Protein AF-A0A7W7VQK6-F1 (afdb_monomer)

Nearest PDB structures (foldseek):
  4n0b-assembly2_C  TM=8.281E-01  e=7.566E-05  Bacillus subtilis
  3neu-assembly1_A-2  TM=5.857E-01  e=9.005E-06  Listeria innocua
  3tqn-assembly2_B  TM=7.804E-01  e=3.908E-04  Coxiella burnetii
  4tv7-assembly2_C  TM=6.821E-01  e=1.570E-04  Bacillus subtilis subsp. subtilis str. 168
  4tv7-assembly2_D  TM=6.108E-01  e=2.261E-04  Bacillus subtilis subsp. subtilis str. 168

Secondary structure (DSSP, 8-state):
---------SSS-HHHHHHHHHHHHHHTTSS-TTPBPPPHHHHHHHHTS-HHHHHHHHHHHHHTTSEEEETTTEEEE--HHHHHHHHHHHHHHHHHHHHHTTSS-TTPBPPPHHHHHHHHT--HHHHHHHHHHHHHTTSEEEETTTEEEE-----

Solvent-accessible surface area (backbone atoms only — not comparable to full-atom values): 8759 Å² total; per-residue (Å²): 138,79,87,80,88,74,73,89,84,86,73,86,49,72,30,57,55,50,29,52,54,50,48,53,34,40,77,70,49,78,47,40,65,66,35,66,54,78,50,57,66,56,48,11,61,74,69,73,49,57,48,68,45,42,50,54,15,49,50,51,37,38,74,73,53,51,31,44,83,41,89,99,71,47,43,25,28,48,38,69,62,59,55,39,54,53,51,16,51,52,54,35,48,54,53,49,51,30,34,67,69,55,78,42,37,80,66,36,74,51,80,48,72,64,54,51,21,66,76,64,75,47,49,70,67,29,44,52,52,16,51,51,52,37,38,73,72,48,32,31,44,82,43,91,100,73,52,37,25,28,64,44,66,81,131

InterPro domains:
  IPR000524 Transcription regulator HTH, GntR [PF00392] (15-77)
  IPR000524 Transcription regulator HTH, GntR [PF00392] (88-150)
  IPR000524 Transcription regulator HTH, GntR [PR00035] (37-51)
  IPR000524 Transcription regulator HTH, GntR [PR00035] (51-67)
  IPR000524 Transcription regulator HTH, GntR [PS50949] (12-80)
  IPR000524 Transcription regulator HTH, GntR [PS50949] (85-153)
  IPR000524 Transcription regulator HTH, GntR [SM00345] (18-77)
  IPR000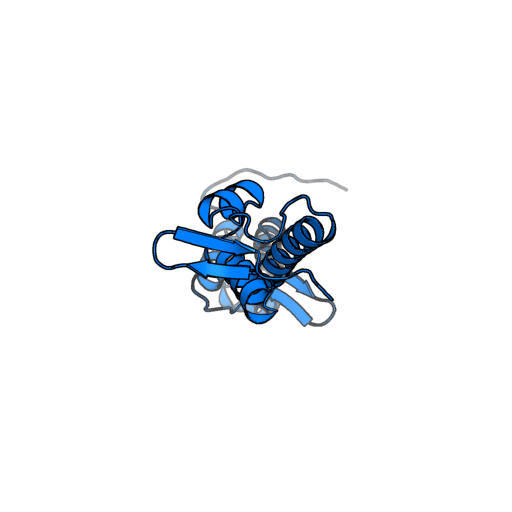524 Transcription regulator HTH, GntR [SM00345] (91-150)
  IPR000524 Transcription regulator HTH, GntR [cd07377] (14-78)
  IPR000524 Transcription regulator HTH, GntR [cd07377] (87-150)
  IPR036388 Winged helix-like DNA-binding domain superfamily [G3DSA:1.10.10.10] (13-87)
  IPR036388 Winged helix-like DNA-binding domain superfamily [G3DSA:1.10.10.10] (88-155)
  IPR036390 Winged helix DNA-binding domain superfamily [SSF46785] (10-79)
  IPR036390 Winged helix DNA-binding domain superfamily [SSF46785] (84-153)
  IPR050679 Bacterial HTH-type transcriptional regulator [PTHR44846] (83-153)

Structure (mmCIF, N/CA/C/O backbone):
data_AF-A0A7W7VQK6-F1
#
_entry.id   AF-A0A7W7VQK6-F1
#
loop_
_atom_site.group_PDB
_atom_site.id
_atom_site.type_symbol
_atom_site.label_atom_id
_atom_site.label_alt_id
_atom_site.label_comp_id
_atom_site.label_asym_id
_atom_site.label_entity_id
_atom_site.label_seq_id
_atom_site.pdbx_PDB_ins_code
_atom_site.Cartn_x
_atom_site.Cartn_y
_atom_site.Cartn_z
_atom_site.occupancy
_atom_site.B_iso_or_equiv
_atom_site.auth_seq_id
_atom_site.auth_comp_id
_atom_site.auth_asym_id
_atom_site.auth_atom_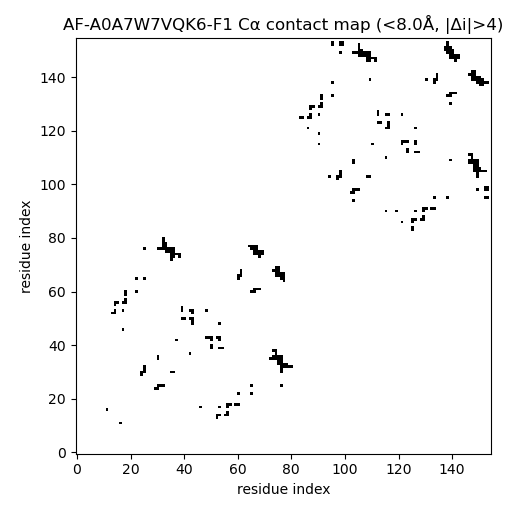id
_atom_site.pdbx_PDB_model_num
ATOM 1 N N . MET A 1 1 ? 14.926 21.166 -36.975 1.00 39.59 1 MET A N 1
ATOM 2 C CA . MET A 1 1 ? 15.234 20.326 -35.799 1.00 39.59 1 MET A CA 1
ATOM 3 C C . MET A 1 1 ? 13.928 19.640 -35.443 1.00 39.59 1 MET A C 1
ATOM 5 O O . MET A 1 1 ? 13.187 20.146 -34.615 1.00 39.59 1 MET A O 1
ATOM 9 N N . THR A 1 2 ? 13.547 18.662 -36.267 1.00 34.84 2 THR A N 1
ATOM 10 C CA . THR A 1 2 ? 12.165 18.192 -36.379 1.00 34.84 2 THR A CA 1
ATOM 11 C C . THR A 1 2 ? 11.854 17.157 -35.310 1.00 34.84 2 THR A C 1
ATOM 13 O O . THR A 1 2 ? 12.545 16.154 -35.145 1.00 34.84 2 THR A O 1
ATOM 16 N N . ASP A 1 3 ? 10.827 17.503 -34.543 1.00 42.97 3 ASP A N 1
ATOM 17 C CA . ASP A 1 3 ? 9.777 16.600 -34.104 1.00 42.97 3 ASP A CA 1
ATOM 18 C C . ASP A 1 3 ? 9.364 15.694 -35.275 1.00 42.97 3 ASP A C 1
ATOM 20 O O . ASP A 1 3 ? 8.954 16.206 -36.312 1.00 42.97 3 ASP A O 1
ATOM 24 N N . ASP A 1 4 ? 9.523 14.379 -35.133 1.00 40.88 4 ASP A N 1
ATOM 25 C CA . ASP A 1 4 ? 9.017 13.406 -36.104 1.00 40.88 4 ASP A CA 1
ATOM 26 C C . ASP A 1 4 ? 8.247 12.318 -35.351 1.00 40.88 4 ASP A C 1
ATOM 28 O O . ASP A 1 4 ? 8.744 11.295 -34.863 1.00 40.88 4 ASP A O 1
ATOM 32 N N . THR A 1 5 ? 6.980 12.671 -35.194 1.00 51.75 5 THR A N 1
ATOM 33 C CA . THR A 1 5 ? 5.866 11.898 -34.682 1.00 51.75 5 THR A CA 1
ATOM 34 C C . THR A 1 5 ? 5.483 10.815 -35.694 1.00 51.75 5 THR A C 1
ATOM 36 O O . THR A 1 5 ? 4.541 10.999 -36.452 1.00 51.75 5 THR A O 1
ATOM 39 N N . ASP A 1 6 ? 6.142 9.651 -35.664 1.00 46.66 6 ASP A N 1
ATOM 40 C CA . ASP A 1 6 ? 5.720 8.499 -36.479 1.00 46.66 6 ASP A CA 1
ATOM 41 C C . ASP A 1 6 ? 5.041 7.389 -35.639 1.00 46.66 6 ASP A C 1
ATOM 43 O O . ASP A 1 6 ? 5.600 6.399 -35.129 1.00 46.66 6 ASP A O 1
ATOM 47 N N . GLY A 1 7 ? 3.724 7.587 -35.499 1.00 49.25 7 GLY A N 1
ATOM 48 C CA . GLY A 1 7 ? 2.736 6.538 -35.780 1.00 49.25 7 GLY A CA 1
ATOM 49 C C . GLY A 1 7 ? 2.955 5.922 -37.161 1.00 49.25 7 GLY A C 1
ATOM 50 O O . GLY A 1 7 ? 3.751 6.441 -37.920 1.00 49.25 7 GLY A O 1
ATOM 51 N N . TRP A 1 8 ? 2.240 4.842 -37.492 1.00 43.16 8 TRP A N 1
ATOM 52 C CA . TRP A 1 8 ? 2.309 4.131 -38.786 1.00 43.16 8 TRP A CA 1
ATOM 53 C C . TRP A 1 8 ? 3.559 3.204 -38.877 1.00 43.16 8 TRP A C 1
ATOM 55 O O . TRP A 1 8 ? 4.676 3.676 -38.950 1.00 43.16 8 TRP A O 1
ATOM 65 N N . LEU A 1 9 ? 3.551 1.861 -38.825 1.00 40.31 9 LEU A N 1
ATOM 66 C CA . LEU A 1 9 ? 2.594 0.818 -39.213 1.00 40.31 9 LEU A CA 1
ATOM 67 C C . LEU A 1 9 ? 2.996 -0.556 -38.589 1.00 40.31 9 LEU A C 1
ATOM 69 O O . LEU A 1 9 ? 4.170 -0.918 -38.582 1.00 40.31 9 LEU A O 1
ATOM 73 N N . THR A 1 10 ? 1.986 -1.336 -38.171 1.00 42.53 10 THR A N 1
ATOM 74 C CA . THR A 1 10 ? 1.933 -2.824 -38.098 1.00 42.53 10 THR A CA 1
ATOM 75 C C . THR A 1 10 ? 2.485 -3.566 -36.860 1.00 42.53 10 THR A C 1
ATOM 77 O O . THR A 1 10 ? 3.687 -3.713 -36.658 1.00 42.53 10 THR A O 1
ATOM 80 N N . GLY A 1 11 ? 1.564 -4.177 -36.095 1.00 51.56 11 GLY A N 1
ATOM 81 C CA . GLY A 1 11 ? 1.844 -5.094 -34.978 1.00 51.56 11 GLY A CA 1
ATOM 82 C C . GLY A 1 11 ? 2.149 -4.376 -33.658 1.00 51.56 11 GLY A C 1
ATOM 83 O O . GLY A 1 11 ? 2.755 -3.310 -33.654 1.00 51.56 11 GLY A O 1
ATOM 84 N N . ARG A 1 12 ? 1.714 -4.938 -32.520 1.00 63.97 12 ARG A N 1
ATOM 85 C CA . ARG A 1 12 ? 1.979 -4.391 -31.171 1.00 63.97 12 ARG A CA 1
ATOM 86 C C . ARG A 1 12 ? 3.454 -3.967 -31.074 1.00 63.97 12 ARG A C 1
ATOM 88 O O . ARG A 1 12 ? 4.330 -4.806 -31.330 1.00 63.97 12 ARG A O 1
ATOM 95 N N . ARG A 1 13 ? 3.737 -2.683 -30.792 1.00 82.00 13 ARG A N 1
ATOM 96 C CA . ARG A 1 13 ? 5.091 -2.129 -30.968 1.00 82.00 13 ARG A CA 1
ATOM 97 C C . ARG A 1 13 ? 6.067 -2.920 -30.096 1.00 82.00 13 ARG A C 1
ATOM 99 O O . ARG A 1 13 ? 5.709 -3.433 -29.038 1.00 82.00 13 ARG A O 1
ATOM 106 N N . VAL A 1 14 ? 7.315 -3.075 -30.542 1.00 83.88 14 VAL A N 1
ATOM 107 C CA . VAL A 1 14 ? 8.297 -3.937 -29.849 1.00 83.88 14 VAL A CA 1
ATOM 108 C C . VAL A 1 14 ? 8.455 -3.542 -28.375 1.00 83.88 14 VAL A C 1
ATOM 110 O O . VAL A 1 14 ? 8.517 -4.417 -27.515 1.00 83.88 14 VAL A O 1
ATOM 113 N N . TYR A 1 15 ? 8.431 -2.242 -28.070 1.00 84.88 15 TYR A N 1
ATOM 114 C CA . TYR A 1 15 ? 8.492 -1.761 -26.691 1.00 84.88 15 TYR A CA 1
ATOM 115 C C . TYR A 1 15 ? 7.229 -2.088 -25.871 1.00 84.88 15 TYR A C 1
ATOM 117 O O . TYR A 1 15 ? 7.371 -2.391 -24.692 1.00 84.88 15 TYR A O 1
ATOM 125 N N . ASP A 1 16 ? 6.033 -2.140 -26.470 1.00 91.06 16 ASP A N 1
ATOM 126 C CA . ASP A 1 16 ? 4.796 -2.544 -25.776 1.00 91.06 16 ASP A CA 1
ATOM 127 C C . ASP A 1 16 ? 4.878 -4.007 -25.327 1.00 91.06 16 ASP A C 1
ATOM 129 O O . ASP A 1 16 ? 4.492 -4.355 -24.212 1.00 91.06 16 ASP A O 1
ATOM 133 N N . ARG A 1 17 ? 5.420 -4.881 -26.189 1.00 91.88 17 ARG A N 1
ATOM 134 C CA . ARG A 1 17 ? 5.625 -6.303 -25.866 1.00 91.88 17 ARG A CA 1
ATOM 135 C C . ARG A 1 17 ? 6.662 -6.489 -24.761 1.00 91.88 17 ARG A C 1
ATOM 137 O O . ARG A 1 17 ? 6.484 -7.342 -23.894 1.00 91.88 17 ARG A O 1
ATOM 144 N N . ILE A 1 18 ? 7.729 -5.687 -24.771 1.00 94.25 18 ILE A N 1
ATOM 145 C CA . ILE A 1 18 ? 8.735 -5.688 -23.700 1.00 94.25 18 ILE A CA 1
ATOM 146 C C . ILE A 1 18 ? 8.110 -5.207 -22.387 1.00 94.25 18 ILE A C 1
ATOM 148 O O . ILE A 1 18 ? 8.284 -5.871 -21.366 1.00 94.25 18 ILE A O 1
ATOM 152 N N . ALA A 1 19 ? 7.358 -4.102 -22.416 1.00 93.81 19 ALA A N 1
ATOM 153 C CA . ALA A 1 19 ? 6.670 -3.568 -21.245 1.00 93.81 19 ALA A CA 1
ATOM 154 C C . ALA A 1 19 ? 5.709 -4.609 -20.663 1.00 93.81 19 ALA A C 1
ATOM 156 O O . ALA A 1 19 ? 5.775 -4.909 -19.479 1.00 93.81 19 ALA A O 1
ATOM 157 N N . GLU A 1 20 ? 4.895 -5.260 -21.492 1.00 94.50 20 GLU A N 1
ATOM 158 C CA . GLU A 1 20 ? 3.978 -6.299 -21.027 1.00 94.50 20 GLU A CA 1
ATOM 159 C C . GLU A 1 20 ? 4.700 -7.518 -20.442 1.00 94.50 20 GLU A C 1
ATOM 161 O O . GLU A 1 20 ? 4.293 -8.042 -19.403 1.00 94.50 20 GLU A O 1
ATOM 166 N N . ARG A 1 21 ? 5.810 -7.948 -21.055 1.00 95.25 21 ARG A N 1
ATOM 167 C CA . ARG A 1 21 ? 6.609 -9.062 -20.532 1.00 95.25 21 ARG A CA 1
ATOM 168 C C . ARG A 1 21 ? 7.223 -8.732 -19.173 1.00 95.25 21 ARG A C 1
ATOM 170 O O . ARG A 1 21 ? 7.206 -9.584 -18.284 1.00 95.25 21 ARG A O 1
ATOM 177 N N . LEU A 1 22 ? 7.762 -7.526 -19.016 1.00 94.94 22 LEU A N 1
ATOM 178 C CA . LEU A 1 22 ? 8.333 -7.048 -17.758 1.00 94.94 22 LEU A CA 1
ATOM 179 C C . LEU A 1 22 ? 7.251 -6.827 -16.697 1.00 94.94 22 LEU A C 1
ATOM 181 O O . LEU A 1 22 ? 7.434 -7.266 -15.566 1.00 94.94 22 LEU A O 1
ATOM 185 N N . ARG A 1 23 ? 6.099 -6.255 -17.065 1.00 94.25 23 ARG A N 1
ATOM 186 C CA . ARG A 1 23 ? 4.919 -6.130 -16.198 1.00 94.25 23 ARG A CA 1
ATOM 187 C C . ARG A 1 23 ? 4.513 -7.488 -15.647 1.00 94.25 23 ARG A C 1
ATOM 189 O O . ARG A 1 23 ? 4.418 -7.645 -14.438 1.00 94.25 23 ARG A O 1
ATOM 196 N N . ALA A 1 24 ? 4.363 -8.488 -16.514 1.00 92.38 24 ALA A N 1
ATOM 197 C CA . ALA A 1 24 ? 4.025 -9.842 -16.092 1.00 92.38 24 ALA A CA 1
ATOM 198 C C . ALA A 1 24 ? 5.072 -10.433 -15.129 1.00 92.38 24 ALA A C 1
ATOM 200 O O . ALA A 1 24 ? 4.702 -11.103 -14.172 1.00 92.38 24 ALA A O 1
ATOM 201 N N . GLN A 1 25 ? 6.367 -10.167 -15.340 1.00 93.50 25 GLN A N 1
ATOM 202 C CA . GLN A 1 25 ? 7.434 -10.607 -14.428 1.00 93.50 25 GLN A CA 1
ATOM 203 C C . GLN A 1 25 ? 7.381 -9.900 -13.066 1.00 93.50 25 GLN A C 1
ATOM 205 O O . GLN A 1 25 ? 7.578 -10.555 -12.045 1.00 93.50 25 GLN A O 1
ATOM 210 N N . ILE A 1 26 ? 7.082 -8.600 -13.040 1.00 90.62 26 ILE A N 1
ATOM 211 C CA . ILE A 1 26 ? 6.890 -7.828 -11.804 1.00 90.62 26 ILE A CA 1
ATOM 212 C C . ILE A 1 26 ? 5.668 -8.351 -11.043 1.00 90.62 26 ILE A C 1
ATOM 214 O O . ILE A 1 26 ? 5.773 -8.703 -9.873 1.00 90.62 26 ILE A O 1
ATOM 218 N N . THR A 1 27 ? 4.518 -8.476 -11.711 1.00 86.69 27 THR A N 1
ATOM 219 C CA . THR A 1 27 ? 3.273 -8.952 -11.090 1.00 86.69 27 THR A CA 1
ATOM 220 C C . THR A 1 27 ? 3.379 -10.401 -10.611 1.00 86.69 27 THR A C 1
ATOM 222 O O . THR A 1 27 ? 2.808 -10.742 -9.581 1.00 86.69 27 THR A O 1
ATOM 225 N N . ALA A 1 28 ? 4.140 -11.246 -11.312 1.00 87.00 28 ALA A N 1
ATOM 226 C CA . ALA A 1 28 ? 4.424 -12.617 -10.887 1.00 87.00 28 ALA A CA 1
ATOM 227 C C . ALA A 1 28 ? 5.497 -12.715 -9.781 1.00 87.00 28 ALA A C 1
ATOM 229 O O . ALA A 1 28 ? 5.820 -13.821 -9.355 1.00 87.00 28 ALA A O 1
ATOM 230 N N . GLY A 1 29 ? 6.083 -11.596 -9.338 1.00 86.06 29 GLY A N 1
ATOM 231 C CA . GLY A 1 29 ? 7.089 -11.561 -8.273 1.00 86.06 29 GLY A CA 1
ATOM 232 C C . GLY A 1 29 ? 8.497 -12.001 -8.688 1.00 86.06 29 GLY A C 1
ATOM 233 O O . GLY A 1 29 ? 9.367 -12.126 -7.833 1.00 86.06 29 GLY A O 1
ATOM 234 N N . HIS A 1 30 ? 8.763 -12.202 -9.985 1.00 92.31 30 HIS A N 1
ATOM 235 C CA . HIS A 1 30 ? 10.117 -12.492 -10.481 1.00 92.31 30 HIS A CA 1
ATOM 236 C C . HIS A 1 30 ? 11.074 -11.316 -10.243 1.00 92.31 30 HIS A C 1
ATOM 238 O O . HIS A 1 30 ? 12.267 -11.517 -10.026 1.00 92.31 30 HIS A O 1
ATOM 244 N N . TYR A 1 31 ? 10.531 -10.097 -10.256 1.00 91.62 31 TYR A N 1
ATOM 245 C CA . TYR A 1 31 ? 11.182 -8.909 -9.721 1.00 91.62 31 TYR A CA 1
ATOM 246 C C . TYR A 1 31 ? 10.421 -8.474 -8.467 1.00 91.62 31 TYR A C 1
ATOM 248 O O . TYR A 1 31 ? 9.361 -7.854 -8.596 1.00 91.62 31 TYR A O 1
ATOM 256 N N . PRO A 1 32 ? 10.910 -8.831 -7.266 1.00 85.88 32 PRO A N 1
ATOM 257 C CA . PRO A 1 32 ? 10.234 -8.498 -6.023 1.00 85.88 32 PRO A CA 1
ATOM 258 C C . PRO A 1 32 ? 10.045 -6.985 -5.850 1.00 85.88 32 PRO A C 1
ATOM 260 O O . PRO A 1 32 ? 10.862 -6.200 -6.350 1.00 85.88 32 PRO A O 1
ATOM 263 N N . PRO A 1 33 ? 9.023 -6.557 -5.092 1.00 86.94 33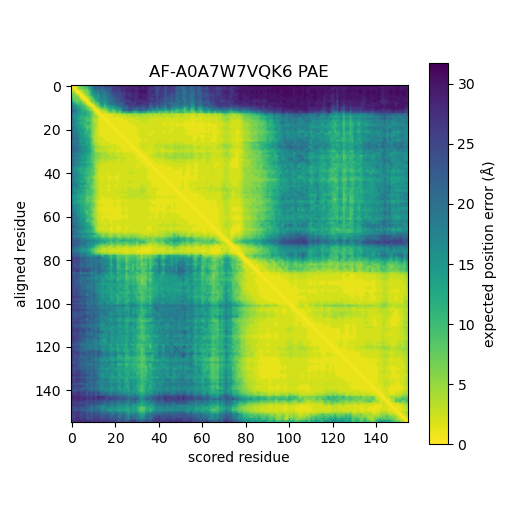 PRO A N 1
ATOM 264 C CA . PRO A 1 33 ? 8.932 -5.198 -4.570 1.00 86.94 33 PRO A CA 1
ATOM 265 C C . PRO A 1 33 ? 10.276 -4.684 -4.035 1.00 86.94 33 PRO A C 1
ATOM 267 O O . PRO A 1 33 ? 11.021 -5.419 -3.393 1.00 86.94 33 PRO A O 1
ATOM 270 N N . ALA A 1 34 ? 10.593 -3.419 -4.317 1.00 87.25 34 ALA A N 1
ATOM 271 C CA . ALA A 1 34 ? 11.841 -2.750 -3.943 1.00 87.25 34 ALA A CA 1
ATOM 272 C C . ALA A 1 34 ? 13.142 -3.329 -4.543 1.00 87.25 34 ALA A C 1
ATOM 274 O O . ALA A 1 34 ? 14.212 -2.765 -4.301 1.00 87.25 34 ALA A O 1
ATOM 275 N N . SER A 1 35 ? 13.078 -4.377 -5.372 1.00 90.31 35 SER A N 1
ATOM 276 C CA . SER A 1 35 ? 14.239 -4.872 -6.118 1.00 90.31 35 SER A CA 1
ATOM 277 C C . SER A 1 35 ? 14.561 -3.993 -7.329 1.00 90.31 35 SER A C 1
ATOM 279 O O . SER A 1 35 ? 13.691 -3.323 -7.891 1.00 90.31 35 SER A O 1
ATOM 281 N N . VAL A 1 36 ? 15.828 -3.996 -7.739 1.00 92.25 36 VAL A N 1
ATOM 282 C CA . VAL A 1 36 ? 16.301 -3.274 -8.924 1.00 92.25 36 VAL A CA 1
ATOM 283 C C . VAL A 1 36 ? 16.142 -4.164 -10.158 1.00 92.25 36 VAL A C 1
ATOM 285 O O . VAL A 1 36 ? 16.547 -5.326 -10.156 1.00 92.25 36 VAL A O 1
ATOM 288 N N . LEU A 1 37 ? 15.562 -3.618 -11.226 1.00 93.38 37 LEU A N 1
ATOM 289 C CA . LEU A 1 37 ? 15.499 -4.276 -12.526 1.00 93.38 37 LEU A CA 1
ATOM 290 C C . LEU A 1 37 ? 16.894 -4.383 -13.164 1.00 93.38 37 LEU A C 1
ATOM 292 O O . LEU A 1 37 ? 17.749 -3.523 -12.940 1.00 93.38 37 LEU A O 1
ATOM 296 N N . PRO A 1 38 ? 17.125 -5.371 -14.049 1.00 95.38 38 PRO A N 1
ATOM 297 C CA . PRO A 1 38 ? 18.334 -5.394 -14.862 1.00 95.38 38 PRO A CA 1
ATOM 298 C C . PRO A 1 38 ? 18.519 -4.080 -15.643 1.00 95.38 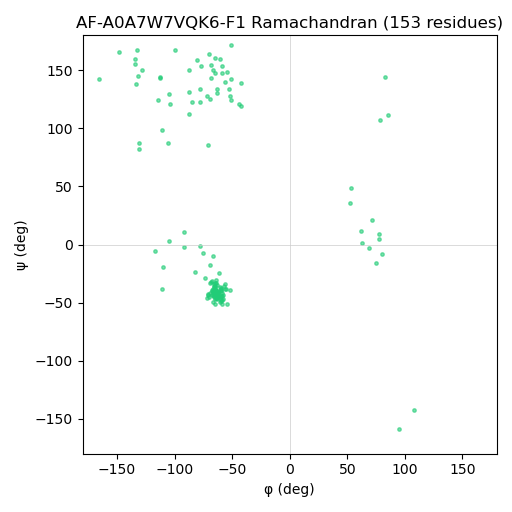38 PRO A C 1
ATOM 300 O O . PRO A 1 38 ? 17.548 -3.434 -16.043 1.00 95.38 38 PRO A O 1
ATOM 303 N N . SER A 1 39 ? 19.772 -3.685 -15.880 1.00 94.12 39 SER A N 1
ATOM 304 C CA . SER A 1 39 ? 20.096 -2.428 -16.569 1.00 94.12 39 SER A CA 1
ATOM 305 C C . SER A 1 39 ? 19.523 -2.363 -17.994 1.00 94.12 39 SER A C 1
ATOM 307 O O . SER A 1 39 ? 19.274 -3.394 -18.621 1.00 94.12 39 SER A O 1
ATOM 309 N N . GLU A 1 40 ? 19.383 -1.153 -18.565 1.00 93.25 40 GLU A N 1
ATOM 310 C CA . GLU A 1 40 ? 18.962 -0.984 -19.973 1.00 93.25 40 GLU A CA 1
ATOM 311 C C . GLU A 1 40 ? 19.814 -1.824 -20.929 1.00 93.25 40 GLU A C 1
ATOM 313 O O . GLU A 1 40 ? 19.290 -2.403 -21.876 1.00 93.25 40 GLU A O 1
ATOM 318 N N . ALA A 1 41 ? 21.125 -1.902 -20.678 1.00 93.06 41 ALA A N 1
ATOM 319 C CA . ALA A 1 41 ? 22.048 -2.680 -21.493 1.00 93.06 41 ALA A CA 1
ATOM 320 C C . ALA A 1 41 ? 21.788 -4.189 -21.374 1.00 93.06 41 ALA A C 1
ATOM 322 O O . ALA A 1 41 ? 21.746 -4.873 -22.395 1.00 93.06 41 ALA A O 1
ATOM 323 N N . ALA A 1 42 ? 21.563 -4.692 -20.157 1.00 95.06 42 ALA A N 1
ATOM 324 C CA . ALA A 1 42 ? 21.263 -6.102 -19.921 1.00 95.06 42 ALA A CA 1
ATOM 325 C C . ALA A 1 42 ? 19.912 -6.507 -20.531 1.00 95.06 42 ALA A C 1
ATOM 327 O O . ALA A 1 42 ? 19.803 -7.543 -21.182 1.00 95.06 42 ALA A O 1
ATOM 328 N N . LEU A 1 43 ? 18.884 -5.668 -20.379 1.00 94.12 43 LEU A N 1
ATOM 329 C CA . LEU A 1 43 ? 17.572 -5.896 -20.987 1.00 94.12 43 LEU A CA 1
ATOM 330 C C . LEU A 1 43 ? 17.635 -5.817 -22.518 1.00 94.12 43 LEU A C 1
ATOM 332 O O . LEU A 1 43 ? 17.021 -6.641 -23.188 1.00 94.12 43 LEU A O 1
ATOM 336 N N . ALA A 1 44 ? 18.401 -4.877 -23.078 1.00 92.25 44 ALA A N 1
ATOM 337 C CA . ALA A 1 44 ? 18.584 -4.749 -24.524 1.00 92.25 44 ALA A CA 1
ATOM 338 C C . ALA A 1 44 ? 19.255 -5.993 -25.116 1.00 92.25 44 ALA A C 1
ATOM 340 O O . ALA A 1 44 ? 18.798 -6.513 -26.131 1.00 92.25 44 ALA A O 1
ATOM 341 N N . GLN A 1 45 ? 20.283 -6.512 -24.437 1.00 93.88 45 GLN A N 1
ATOM 342 C CA . GLN A 1 45 ? 20.931 -7.766 -24.807 1.00 93.88 45 GLN A CA 1
ATOM 343 C C . GLN A 1 45 ? 19.961 -8.951 -24.703 1.00 93.88 45 GLN A C 1
ATOM 345 O O . GLN A 1 45 ? 19.847 -9.723 -25.647 1.00 93.88 45 GLN A O 1
ATOM 350 N N . ARG A 1 46 ? 19.213 -9.059 -23.596 1.00 92.75 46 ARG A N 1
ATOM 351 C CA . ARG A 1 46 ? 18.248 -10.146 -23.355 1.00 92.75 46 ARG A CA 1
ATOM 352 C C . ARG A 1 46 ? 17.115 -10.181 -24.381 1.00 92.75 46 ARG A C 1
ATOM 354 O O . ARG A 1 46 ? 16.682 -11.258 -24.772 1.00 92.75 46 ARG A O 1
ATOM 361 N N . PHE A 1 47 ? 16.595 -9.020 -24.766 1.00 89.94 47 PHE A N 1
ATOM 362 C CA . PHE A 1 47 ? 15.486 -8.915 -25.716 1.00 89.94 47 PHE A CA 1
ATOM 363 C C . PHE A 1 47 ? 15.948 -8.765 -27.170 1.00 89.94 47 PHE A C 1
ATOM 365 O O . PHE A 1 47 ? 15.098 -8.727 -28.052 1.00 89.94 47 PHE A O 1
ATOM 372 N N . HIS A 1 48 ? 17.261 -8.698 -27.423 1.00 90.50 48 HIS A N 1
ATOM 373 C CA . HIS A 1 48 ? 17.852 -8.472 -28.746 1.00 90.50 48 HIS A CA 1
ATOM 374 C C . HIS A 1 48 ? 17.297 -7.222 -29.451 1.00 90.50 48 HIS A C 1
ATOM 376 O O . HIS A 1 48 ? 16.903 -7.257 -30.615 1.00 90.50 48 HIS A O 1
ATOM 382 N N . VAL A 1 49 ? 17.262 -6.096 -28.733 1.00 90.25 49 VAL A N 1
ATOM 383 C CA . VAL A 1 49 ? 16.750 -4.809 -29.237 1.00 90.25 49 VAL A CA 1
ATOM 384 C C . VAL A 1 49 ? 17.705 -3.658 -28.933 1.00 90.25 49 VAL A C 1
ATOM 386 O O . VAL A 1 49 ? 18.609 -3.771 -28.107 1.00 90.25 49 VAL A O 1
ATOM 389 N N . ALA A 1 50 ? 17.471 -2.503 -29.557 1.00 89.31 50 ALA A N 1
ATOM 390 C CA . ALA A 1 50 ? 18.173 -1.276 -29.205 1.00 89.31 50 ALA A CA 1
ATOM 391 C C . ALA A 1 50 ? 17.834 -0.815 -27.771 1.00 89.31 50 ALA A C 1
ATOM 393 O O . ALA A 1 50 ? 16.702 -0.947 -27.298 1.00 89.31 50 ALA A O 1
ATOM 394 N N . ARG A 1 51 ? 18.802 -0.181 -27.090 1.00 90.25 51 ARG A N 1
ATOM 395 C CA . ARG A 1 51 ? 18.607 0.395 -25.742 1.00 90.25 51 ARG A CA 1
ATOM 396 C C . ARG A 1 51 ? 17.470 1.420 -25.699 1.00 90.25 51 ARG A C 1
ATOM 398 O O . ARG A 1 51 ? 16.736 1.472 -24.720 1.00 90.25 51 ARG A O 1
ATOM 405 N N . SER A 1 52 ? 17.286 2.198 -26.767 1.00 87.12 52 SER A N 1
ATOM 406 C CA . SER A 1 52 ? 16.184 3.162 -26.894 1.00 87.12 52 SER A CA 1
ATOM 407 C C . SER A 1 52 ? 14.808 2.488 -26.839 1.00 87.12 52 SER A C 1
ATOM 409 O O . SER A 1 52 ? 13.891 3.025 -26.223 1.00 87.12 52 SER A O 1
ATOM 411 N N . THR A 1 53 ? 14.661 1.286 -27.403 1.00 89.69 53 THR A N 1
ATOM 412 C CA . THR A 1 53 ? 13.423 0.495 -27.336 1.00 89.69 53 THR A CA 1
ATOM 413 C C . THR A 1 53 ? 13.133 0.028 -25.910 1.00 89.69 53 THR A C 1
ATOM 415 O O . THR A 1 53 ? 12.002 0.152 -25.446 1.00 89.69 53 THR A O 1
ATOM 418 N N . VAL A 1 54 ? 14.156 -0.442 -25.185 1.00 94.19 54 VAL A N 1
ATOM 419 C CA . VAL A 1 54 ? 14.032 -0.796 -23.759 1.00 94.19 54 VAL A CA 1
ATOM 420 C C . VAL A 1 54 ? 13.676 0.423 -22.923 1.00 94.19 54 VAL A C 1
ATOM 422 O O . VAL A 1 54 ? 12.789 0.344 -22.082 1.00 94.19 54 VAL A O 1
ATOM 425 N N . ARG A 1 55 ? 14.326 1.563 -23.169 1.00 93.06 55 ARG A N 1
ATOM 426 C CA . ARG A 1 55 ? 14.050 2.805 -22.445 1.00 93.06 55 ARG A CA 1
ATOM 427 C C . ARG A 1 55 ? 12.595 3.237 -22.593 1.00 93.06 55 ARG A C 1
ATOM 429 O O . ARG A 1 55 ? 11.985 3.599 -21.598 1.00 93.06 55 ARG A O 1
ATOM 436 N N . ARG A 1 56 ? 12.024 3.133 -23.799 1.00 93.31 56 ARG A N 1
ATOM 437 C CA . ARG A 1 56 ? 10.593 3.397 -24.035 1.00 93.31 56 ARG A CA 1
ATOM 438 C C . ARG A 1 56 ? 9.695 2.431 -23.260 1.00 93.31 56 ARG A C 1
ATOM 440 O O . ARG A 1 56 ? 8.731 2.873 -22.652 1.00 93.31 56 ARG A O 1
ATOM 447 N N . ALA A 1 57 ? 10.030 1.141 -23.233 1.00 94.12 57 ALA A N 1
ATOM 448 C CA . ALA A 1 57 ? 9.273 0.152 -22.464 1.00 94.12 57 ALA A CA 1
ATOM 449 C C . ALA A 1 57 ? 9.329 0.418 -20.948 1.00 94.12 57 ALA A C 1
ATOM 451 O O . ALA A 1 57 ? 8.311 0.341 -20.270 1.00 94.12 57 ALA A O 1
ATOM 452 N N . LEU A 1 58 ? 10.507 0.760 -20.416 1.00 94.44 58 LEU A N 1
ATOM 453 C CA . LEU A 1 58 ? 10.671 1.127 -19.007 1.00 94.44 58 LEU A CA 1
ATOM 454 C C . LEU A 1 58 ? 9.924 2.423 -18.671 1.00 94.44 58 LEU A C 1
ATOM 456 O O . LEU A 1 58 ? 9.299 2.482 -17.622 1.00 94.44 58 LEU A O 1
ATOM 460 N N . ALA A 1 59 ? 9.921 3.415 -19.566 1.00 92.06 59 ALA A N 1
ATOM 461 C CA . ALA A 1 59 ? 9.153 4.643 -19.374 1.00 92.06 59 ALA A CA 1
ATOM 462 C C . ALA A 1 59 ? 7.645 4.366 -19.236 1.00 92.06 59 ALA A C 1
ATOM 464 O O . ALA A 1 59 ? 7.002 4.969 -18.388 1.00 92.06 59 ALA A O 1
ATOM 465 N N . MET A 1 60 ? 7.092 3.404 -19.989 1.00 93.62 60 MET A N 1
ATOM 466 C CA . MET A 1 60 ? 5.695 2.979 -19.803 1.00 93.62 60 MET A CA 1
ATOM 467 C C . MET A 1 60 ? 5.457 2.351 -18.427 1.00 93.62 60 MET A C 1
ATOM 469 O O . MET A 1 60 ? 4.467 2.655 -17.778 1.00 93.62 60 MET A O 1
ATOM 473 N N . LEU A 1 61 ? 6.369 1.501 -17.946 1.00 92.69 61 LEU A N 1
ATOM 474 C CA . LEU A 1 61 ? 6.239 0.907 -16.609 1.00 92.69 61 LEU A CA 1
ATOM 475 C C . LEU A 1 61 ? 6.384 1.944 -15.486 1.00 92.69 61 LEU A C 1
ATOM 477 O O . LEU A 1 61 ? 5.806 1.771 -14.413 1.00 92.69 61 LEU A O 1
ATOM 481 N N . GLU A 1 62 ? 7.181 2.989 -15.707 1.00 91.94 62 GLU A N 1
ATOM 482 C CA . GLU A 1 62 ? 7.344 4.115 -14.783 1.00 91.94 62 GLU A CA 1
ATOM 483 C C . GLU A 1 62 ? 6.081 4.987 -14.746 1.00 91.94 62 GLU A C 1
ATOM 485 O O . GLU A 1 62 ? 5.601 5.300 -13.654 1.00 91.94 62 GLU A O 1
ATOM 490 N N . ASP A 1 63 ? 5.491 5.277 -15.910 1.00 88.69 63 ASP A N 1
ATOM 491 C CA . ASP A 1 63 ? 4.205 5.977 -16.056 1.00 88.69 63 ASP A CA 1
ATOM 492 C C . ASP A 1 63 ? 3.044 5.189 -15.419 1.00 88.69 63 ASP A C 1
ATOM 494 O O . ASP A 1 63 ? 2.257 5.726 -14.642 1.00 88.69 63 ASP A O 1
ATOM 498 N N . GLU A 1 64 ? 3.018 3.865 -15.610 1.00 87.69 64 GLU A N 1
ATOM 499 C CA . GLU A 1 64 ? 2.099 2.942 -14.923 1.00 87.69 64 GLU A CA 1
ATOM 500 C C . GLU A 1 64 ? 2.358 2.841 -13.408 1.00 87.69 64 GLU A C 1
ATOM 502 O O . GLU A 1 64 ? 1.585 2.228 -12.667 1.00 87.69 64 GLU A O 1
ATOM 507 N N . GLY A 1 65 ? 3.460 3.414 -12.921 1.00 88.69 65 GLY A N 1
ATOM 508 C CA . GLY A 1 65 ? 3.827 3.418 -11.514 1.00 88.69 65 GLY A CA 1
ATOM 509 C C . GLY A 1 65 ? 4.272 2.059 -10.977 1.00 88.69 65 GLY A C 1
ATOM 510 O O . GLY A 1 65 ? 4.243 1.855 -9.765 1.00 88.69 65 GLY A O 1
ATOM 511 N N . LEU A 1 66 ? 4.697 1.135 -11.835 1.00 91.06 66 LEU A N 1
ATOM 512 C CA . LEU A 1 66 ? 5.231 -0.169 -11.432 1.00 91.06 66 LEU A CA 1
ATOM 513 C C . LEU A 1 66 ? 6.705 -0.093 -11.037 1.00 91.06 66 LEU A C 1
ATOM 515 O O . LEU A 1 66 ? 7.180 -0.932 -10.272 1.00 91.06 66 LEU A O 1
ATOM 519 N N . ILE A 1 67 ? 7.422 0.912 -11.540 1.00 93.88 67 ILE A N 1
ATOM 520 C CA . ILE A 1 67 ? 8.829 1.163 -11.222 1.00 93.88 67 ILE A CA 1
ATOM 521 C C . ILE A 1 67 ? 9.091 2.644 -10.922 1.00 93.88 67 ILE A C 1
ATOM 523 O O . ILE A 1 67 ? 8.295 3.506 -11.291 1.00 93.88 67 ILE A O 1
ATOM 527 N N . ASP A 1 68 ? 10.190 2.937 -10.232 1.00 92.31 68 ASP A N 1
ATOM 528 C CA . ASP A 1 68 ? 10.754 4.274 -10.048 1.00 92.31 68 ASP A CA 1
ATOM 529 C C . ASP A 1 68 ? 12.244 4.318 -10.420 1.00 92.31 68 ASP A C 1
ATOM 531 O O . ASP A 1 68 ? 12.972 3.326 -10.317 1.00 92.31 68 ASP A O 1
ATOM 535 N N . THR A 1 69 ? 12.717 5.477 -10.876 1.00 89.75 69 THR A N 1
ATOM 536 C CA . THR A 1 69 ? 14.151 5.714 -11.067 1.00 89.75 69 THR A CA 1
ATOM 537 C C . THR A 1 69 ? 14.827 5.993 -9.721 1.00 89.75 69 THR A C 1
ATOM 539 O O . THR A 1 69 ? 14.475 6.938 -9.018 1.00 89.75 69 THR A O 1
ATOM 542 N N . MET A 1 70 ? 15.841 5.194 -9.376 1.00 84.75 70 MET A N 1
ATOM 543 C CA . MET A 1 70 ? 16.689 5.388 -8.201 1.00 84.75 70 MET A CA 1
ATOM 544 C C . MET A 1 70 ? 18.057 5.949 -8.627 1.00 84.75 70 MET A C 1
ATOM 546 O O . MET A 1 70 ? 18.772 5.285 -9.392 1.00 84.75 70 MET A O 1
ATOM 550 N N . PRO A 1 71 ? 18.463 7.135 -8.130 1.00 79.06 71 PRO A N 1
ATOM 551 C CA . PRO A 1 71 ? 19.766 7.719 -8.439 1.00 79.06 71 PRO A CA 1
ATOM 552 C C . PRO A 1 71 ? 20.913 6.734 -8.177 1.00 79.06 71 PRO A C 1
ATOM 554 O O . PRO A 1 71 ? 20.998 6.141 -7.106 1.00 79.06 71 PRO A O 1
ATOM 557 N N . GLY A 1 72 ? 21.776 6.525 -9.174 1.00 76.31 72 GLY A N 1
ATOM 558 C CA . GLY A 1 72 ? 22.957 5.655 -9.077 1.00 76.31 72 GLY A CA 1
ATOM 559 C C . GLY A 1 72 ? 22.698 4.140 -9.097 1.00 76.31 72 GLY A C 1
ATOM 560 O O . GLY A 1 72 ? 23.633 3.391 -9.361 1.00 76.31 72 GLY A O 1
ATOM 561 N N . ALA A 1 73 ? 21.460 3.678 -8.886 1.00 74.56 73 ALA A N 1
ATOM 562 C CA . ALA A 1 73 ? 21.137 2.249 -8.779 1.00 74.56 73 ALA A CA 1
ATOM 563 C C . ALA A 1 73 ? 20.330 1.689 -9.965 1.00 74.56 73 ALA A C 1
ATOM 565 O O . ALA A 1 73 ? 20.328 0.482 -10.182 1.00 74.56 73 ALA A O 1
ATOM 566 N N . GLY A 1 74 ? 19.667 2.535 -10.761 1.00 86.19 74 GLY A N 1
ATOM 567 C CA . GLY A 1 74 ? 18.871 2.102 -11.915 1.00 86.19 74 GLY A CA 1
ATOM 568 C C . GLY A 1 74 ? 17.368 2.228 -11.672 1.00 86.19 74 GLY A C 1
ATOM 569 O O . GLY A 1 74 ? 16.922 3.209 -11.089 1.00 86.19 74 GLY A O 1
ATOM 570 N N . ARG A 1 75 ? 16.568 1.280 -12.175 1.00 91.44 75 ARG A N 1
ATOM 571 C CA . ARG A 1 75 ? 15.101 1.298 -12.026 1.00 91.44 75 ARG A CA 1
ATOM 572 C C . ARG A 1 75 ? 14.696 0.276 -10.987 1.00 91.44 75 ARG A C 1
ATOM 574 O O . ARG A 1 75 ? 15.104 -0.876 -11.099 1.00 91.44 75 ARG A O 1
ATOM 581 N N . ARG A 1 76 ? 13.886 0.670 -10.016 1.00 92.50 76 ARG A N 1
ATOM 582 C CA . ARG A 1 76 ? 13.432 -0.192 -8.930 1.00 92.50 76 ARG A CA 1
ATOM 583 C C . ARG A 1 76 ? 11.937 -0.457 -9.047 1.00 92.50 76 ARG A C 1
ATOM 585 O O . ARG A 1 76 ? 11.181 0.417 -9.439 1.00 92.50 76 ARG A O 1
ATOM 592 N N . VAL A 1 77 ? 11.509 -1.669 -8.708 1.00 93.00 77 VAL A N 1
ATOM 593 C CA . VAL A 1 77 ? 10.090 -2.038 -8.628 1.00 93.00 77 VAL A CA 1
ATOM 594 C C . VAL A 1 77 ? 9.434 -1.322 -7.452 1.00 93.00 77 VAL A C 1
ATOM 596 O O . VAL A 1 77 ? 9.887 -1.456 -6.311 1.00 93.00 77 VAL A O 1
ATOM 599 N N . LYS A 1 78 ? 8.349 -0.580 -7.704 1.00 87.81 78 LYS A N 1
ATOM 600 C CA . LYS A 1 78 ? 7.601 0.082 -6.632 1.00 87.81 78 LYS A CA 1
ATOM 601 C C . LYS A 1 78 ? 7.005 -0.965 -5.702 1.00 87.81 78 LYS A C 1
ATOM 603 O O . LYS A 1 78 ? 6.389 -1.937 -6.132 1.00 87.81 78 LYS A O 1
ATOM 608 N N . SER A 1 79 ? 7.165 -0.737 -4.405 1.00 77.62 79 SER A N 1
ATOM 609 C CA . SER A 1 79 ? 6.593 -1.609 -3.393 1.00 77.62 79 SER A CA 1
ATOM 610 C C . SER A 1 79 ? 5.167 -1.191 -3.055 1.00 77.62 79 SER A C 1
ATOM 612 O O . SER A 1 79 ? 4.924 -0.144 -2.447 1.00 77.62 79 SER A O 1
ATOM 614 N N . SER A 1 80 ? 4.204 -2.040 -3.422 1.00 68.75 80 SER A N 1
ATOM 615 C CA . SER A 1 80 ? 2.839 -1.945 -2.902 1.00 68.75 80 SER A CA 1
ATOM 616 C C . SER A 1 80 ? 2.800 -2.124 -1.384 1.00 68.75 80 SER A C 1
ATOM 618 O O . SER A 1 80 ? 1.880 -1.615 -0.750 1.00 68.75 80 SER A O 1
ATOM 620 N N . GLU A 1 81 ? 3.793 -2.799 -0.798 1.00 67.12 81 GLU A N 1
ATOM 621 C CA . GLU A 1 81 ? 3.909 -3.010 0.647 1.00 67.12 81 GLU A CA 1
ATOM 622 C C . GLU A 1 81 ? 4.272 -1.713 1.368 1.00 67.12 81 GLU A C 1
ATOM 624 O O . GLU A 1 81 ? 3.623 -1.397 2.357 1.00 67.12 81 GLU A O 1
ATOM 629 N N . GLN A 1 82 ? 5.206 -0.901 0.848 1.00 69.06 82 GLN A N 1
ATOM 630 C CA . GLN A 1 82 ? 5.462 0.437 1.406 1.00 69.06 82 GLN A CA 1
ATOM 631 C C . GLN A 1 82 ? 4.206 1.308 1.325 1.00 69.06 82 GLN A C 1
ATOM 633 O O . GLN A 1 82 ? 3.830 1.946 2.302 1.00 69.06 82 GLN A O 1
ATOM 638 N N . LYS A 1 83 ? 3.509 1.314 0.181 1.00 72.81 83 LYS A N 1
ATOM 639 C CA . LYS A 1 83 ? 2.261 2.081 0.051 1.00 72.81 83 LYS A CA 1
ATOM 640 C C . LYS A 1 83 ? 1.194 1.581 1.030 1.00 72.81 83 LYS A C 1
ATOM 642 O O . LYS A 1 83 ? 0.489 2.389 1.621 1.00 72.81 83 LYS A O 1
ATOM 647 N N . ALA A 1 84 ? 1.076 0.268 1.222 1.00 71.94 84 ALA A N 1
ATOM 648 C CA . ALA A 1 84 ? 0.170 -0.316 2.206 1.00 71.94 84 ALA A CA 1
ATOM 649 C C . ALA A 1 84 ? 0.575 0.028 3.649 1.00 71.94 84 ALA A C 1
ATOM 651 O O . ALA A 1 84 ? -0.315 0.286 4.457 1.00 71.94 84 ALA A O 1
ATOM 652 N N . LEU A 1 85 ? 1.882 0.081 3.940 1.00 76.56 85 LEU A N 1
ATOM 653 C CA . LEU A 1 85 ? 2.453 0.477 5.228 1.00 76.56 85 LEU A CA 1
ATOM 654 C C . LEU A 1 85 ? 2.013 1.898 5.598 1.00 76.56 85 LEU A C 1
ATOM 656 O O . LEU A 1 85 ? 1.436 2.105 6.660 1.00 76.56 85 LEU A O 1
ATOM 660 N N . TYR A 1 86 ? 2.194 2.851 4.681 1.00 84.81 86 TYR A N 1
ATOM 661 C CA . TYR A 1 86 ? 1.736 4.227 4.881 1.00 84.81 86 TYR A CA 1
ATOM 662 C C . TYR A 1 86 ? 0.211 4.308 5.020 1.00 84.81 86 TYR A C 1
ATOM 664 O O . TYR A 1 86 ? -0.291 4.923 5.955 1.00 84.81 86 TYR A O 1
ATOM 672 N N . ARG A 1 87 ? -0.548 3.613 4.163 1.00 88.81 87 ARG A N 1
ATOM 673 C CA . ARG A 1 87 ? -2.015 3.697 4.205 1.00 88.81 87 ARG A CA 1
ATOM 674 C C . ARG A 1 87 ? -2.641 3.148 5.479 1.00 88.81 87 ARG A C 1
ATOM 676 O O . ARG A 1 87 ? -3.631 3.699 5.948 1.00 88.81 87 ARG A O 1
ATOM 683 N N . TYR A 1 88 ? -2.126 2.053 6.043 1.00 92.88 88 TYR A N 1
ATOM 684 C CA . TYR A 1 88 ? -2.699 1.577 7.303 1.00 92.88 88 TYR A CA 1
ATOM 685 C C . TYR A 1 88 ? -2.373 2.551 8.443 1.00 92.88 88 TYR A C 1
ATOM 687 O O . TYR A 1 88 ? -3.180 2.692 9.358 1.00 92.88 88 TYR A O 1
ATOM 695 N N . GLN A 1 89 ? -1.207 3.213 8.400 1.00 94.38 89 GLN A N 1
ATOM 696 C CA . GLN A 1 89 ? -0.827 4.216 9.395 1.00 94.38 89 GLN A CA 1
ATOM 697 C C . GLN A 1 89 ? -1.752 5.432 9.329 1.00 94.38 89 GLN A C 1
ATOM 699 O O . GLN A 1 89 ? -2.171 5.899 10.382 1.00 94.38 89 GLN A O 1
ATOM 704 N N . GLU A 1 90 ? -2.128 5.883 8.128 1.00 95.06 90 GLU A N 1
ATOM 705 C CA . GLU A 1 90 ? -3.114 6.955 7.917 1.00 95.06 90 GLU A CA 1
ATOM 706 C C . GLU A 1 90 ? -4.483 6.599 8.516 1.00 95.06 90 GLU A C 1
ATOM 708 O O . GLU A 1 90 ? -5.048 7.387 9.270 1.00 95.06 90 GLU A O 1
ATOM 713 N N . ILE A 1 91 ? -4.992 5.388 8.249 1.00 96.75 91 ILE A N 1
ATOM 714 C CA . ILE A 1 91 ? -6.265 4.913 8.825 1.00 96.75 91 ILE A CA 1
ATOM 715 C C . ILE A 1 91 ? -6.173 4.841 10.353 1.00 96.75 91 ILE A C 1
ATOM 717 O O . ILE A 1 91 ? -7.078 5.277 11.058 1.00 96.75 91 ILE A O 1
ATOM 721 N N . ALA A 1 92 ? -5.077 4.294 10.886 1.00 96.75 92 ALA A N 1
ATOM 722 C CA . ALA A 1 92 ? -4.884 4.219 12.329 1.00 96.75 92 ALA A CA 1
ATOM 723 C C . ALA A 1 92 ? -4.787 5.619 12.956 1.00 96.75 92 ALA A C 1
ATOM 725 O O . ALA A 1 92 ? -5.328 5.834 14.033 1.00 96.75 92 ALA A O 1
ATOM 726 N N . ALA A 1 93 ? -4.124 6.574 12.299 1.00 96.06 93 ALA A N 1
ATOM 727 C CA . ALA A 1 93 ? -4.015 7.951 12.772 1.00 96.06 93 ALA A CA 1
ATOM 728 C C . ALA A 1 93 ? -5.379 8.658 12.818 1.00 96.06 93 ALA A C 1
ATOM 730 O O . ALA A 1 93 ? -5.703 9.230 13.854 1.00 96.06 93 ALA A O 1
ATOM 731 N N . GLU A 1 94 ? -6.201 8.542 11.768 1.00 96.31 94 GLU A N 1
ATOM 732 C CA . GLU A 1 94 ? -7.568 9.100 11.743 1.00 96.31 94 GLU A CA 1
ATOM 733 C C . GLU A 1 94 ? -8.436 8.528 12.869 1.00 96.31 94 GLU A C 1
ATOM 735 O O . GLU A 1 94 ? -9.124 9.267 13.573 1.00 96.31 94 GLU A O 1
ATOM 740 N N . LEU A 1 95 ? -8.373 7.213 13.091 1.00 96.56 95 LEU A N 1
ATOM 741 C CA . LEU A 1 95 ? -9.134 6.580 14.164 1.00 96.56 95 LEU A CA 1
ATOM 742 C C . LEU A 1 95 ? -8.635 7.003 15.550 1.00 96.56 95 LEU A C 1
ATOM 744 O O . LEU A 1 95 ? -9.463 7.239 16.427 1.00 96.56 95 LEU A O 1
ATOM 748 N N . ARG A 1 96 ? -7.317 7.149 15.756 1.00 97.06 96 ARG A N 1
ATOM 749 C CA . ARG A 1 96 ? -6.768 7.699 17.010 1.00 97.06 96 ARG A CA 1
ATOM 750 C C . ARG A 1 96 ? -7.271 9.109 17.257 1.00 97.06 96 ARG A C 1
ATOM 752 O O . ARG A 1 96 ? -7.755 9.381 18.346 1.00 97.06 96 ARG A O 1
ATOM 759 N N . GLU A 1 97 ? -7.196 9.970 16.248 1.00 96.19 97 GLU A N 1
ATOM 760 C CA . GLU A 1 97 ? -7.654 11.354 16.347 1.00 96.19 97 GLU A CA 1
ATOM 761 C C . GLU A 1 97 ? -9.135 11.419 16.730 1.00 96.19 97 GLU A C 1
ATOM 763 O O . GLU A 1 97 ? -9.505 12.161 17.636 1.00 96.19 97 GLU A O 1
ATOM 768 N N . ARG A 1 98 ? -9.972 10.578 16.114 1.00 95.94 98 ARG A N 1
ATOM 769 C CA . ARG A 1 98 ? -11.403 10.492 16.435 1.00 95.94 98 ARG A CA 1
ATOM 770 C C . ARG A 1 98 ? -11.690 9.984 17.842 1.00 95.94 98 ARG A C 1
ATOM 772 O O . ARG A 1 98 ? -12.676 10.401 18.437 1.00 95.94 98 ARG A O 1
ATOM 779 N N . ILE A 1 99 ? -10.867 9.078 18.362 1.00 95.69 99 ILE A N 1
ATOM 780 C CA . ILE A 1 99 ? -10.977 8.630 19.754 1.00 95.69 99 ILE A CA 1
ATOM 781 C C . ILE A 1 99 ? -10.544 9.763 20.694 1.00 95.69 99 ILE A C 1
ATOM 783 O O . ILE A 1 99 ? -11.237 10.053 21.663 1.00 95.69 99 ILE A O 1
ATOM 787 N N . SER A 1 100 ? -9.431 10.439 20.397 1.00 93.94 100 SER A N 1
ATOM 788 C CA . SER A 1 100 ? -8.894 11.533 21.215 1.00 93.94 100 SER A CA 1
ATOM 789 C C . SER A 1 100 ? -9.798 12.764 21.262 1.00 93.94 100 SER A C 1
ATOM 791 O O . SER A 1 100 ? -9.871 13.422 22.294 1.00 93.94 100 SER A O 1
ATOM 793 N N . ASN A 1 101 ? -10.476 13.091 20.161 1.00 94.62 101 ASN A N 1
ATOM 794 C CA . ASN A 1 101 ? -11.379 14.240 20.078 1.00 94.62 101 ASN A CA 1
ATOM 795 C C . ASN A 1 101 ? -12.844 13.899 20.421 1.00 94.62 101 ASN A C 1
ATOM 797 O O . ASN A 1 101 ? -13.728 14.714 20.166 1.00 94.62 101 ASN A O 1
ATOM 801 N N . ASP A 1 102 ? -13.092 12.700 20.959 1.00 91.06 102 ASP A N 1
ATOM 802 C CA . ASP A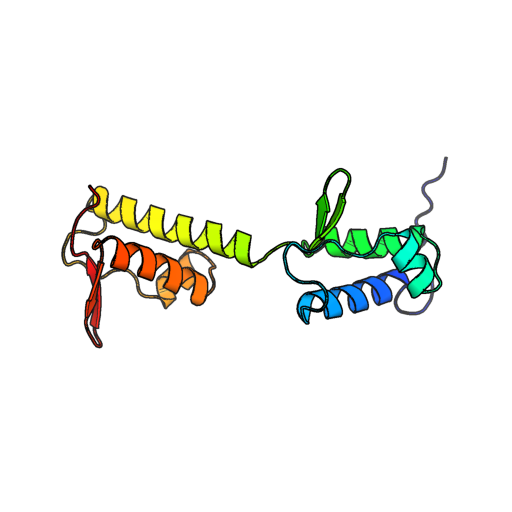 1 102 ? -14.403 12.183 21.378 1.00 91.06 102 ASP A CA 1
ATOM 803 C C . ASP A 1 102 ? -15.455 12.050 20.250 1.00 91.06 102 ASP A C 1
ATOM 805 O O . ASP A 1 102 ? -16.622 11.748 20.495 1.00 91.06 102 ASP A O 1
ATOM 809 N N . SER A 1 103 ? -15.052 12.176 18.976 1.00 94.56 103 SER A N 1
ATOM 810 C CA . SER A 1 103 ? -15.909 11.852 17.817 1.00 94.56 103 SER A CA 1
ATOM 811 C C . SER A 1 103 ? -16.182 10.348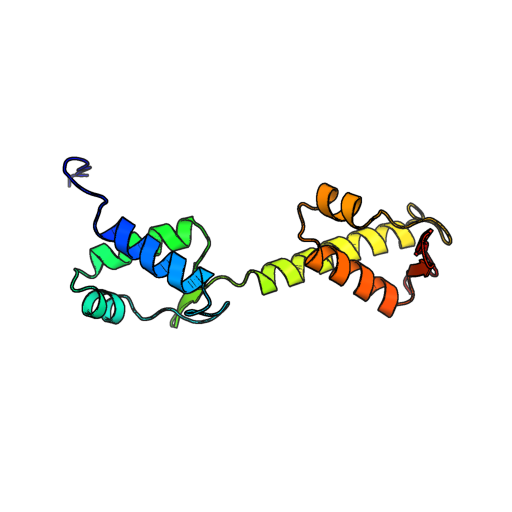 17.687 1.00 94.56 103 SER A C 1
ATOM 813 O O . SER A 1 103 ? -17.078 9.925 16.952 1.00 94.56 103 SER A O 1
ATOM 815 N N . LEU A 1 104 ? -15.376 9.521 18.352 1.00 93.00 104 LEU A N 1
ATOM 816 C CA . LEU A 1 104 ? -15.576 8.091 18.526 1.00 93.00 104 LEU A CA 1
ATOM 817 C C . LEU A 1 104 ? -15.394 7.756 20.019 1.00 93.00 104 LEU A C 1
ATOM 819 O O . LEU A 1 104 ? -14.304 7.344 20.419 1.00 93.00 104 LEU A O 1
ATOM 823 N N . PRO A 1 105 ? -16.439 7.961 20.843 1.00 93.81 105 PRO A N 1
ATOM 824 C CA . PRO A 1 105 ? -16.310 7.912 22.294 1.00 93.81 105 PRO A CA 1
ATOM 825 C C . PRO A 1 105 ? -16.056 6.491 22.804 1.00 93.81 105 PRO A C 1
ATOM 827 O O . PRO A 1 105 ? -16.307 5.492 22.119 1.00 93.81 105 PRO A O 1
ATOM 830 N N . MET A 1 106 ? -15.592 6.383 24.049 1.00 94.12 106 MET A N 1
ATOM 831 C CA . MET A 1 106 ? -15.369 5.091 24.704 1.00 94.12 106 MET A CA 1
ATOM 832 C C . MET A 1 106 ? -16.627 4.208 24.651 1.00 94.12 106 MET A C 1
ATOM 834 O O . MET A 1 106 ? -17.742 4.646 24.927 1.00 94.12 106 MET A O 1
ATOM 838 N N . GLY A 1 107 ? -16.451 2.934 24.292 1.00 94.25 107 GLY A N 1
ATOM 839 C CA . GLY A 1 107 ? -17.547 1.981 24.128 1.00 94.25 107 GLY A CA 1
ATOM 840 C C . GLY A 1 107 ? -18.302 2.087 22.799 1.00 94.25 107 GLY A C 1
ATOM 841 O O . GLY A 1 107 ? -19.092 1.185 22.507 1.00 94.25 107 GLY A O 1
ATOM 842 N N . ALA A 1 108 ? -18.046 3.108 21.972 1.00 95.25 108 ALA A N 1
ATOM 843 C CA . ALA A 1 108 ? -18.616 3.206 20.632 1.00 95.25 108 ALA A CA 1
ATOM 844 C C . ALA A 1 108 ? -18.076 2.110 19.707 1.00 95.25 108 ALA A C 1
ATOM 846 O O . ALA A 1 108 ? -16.938 1.649 19.842 1.00 95.25 108 ALA A O 1
ATOM 847 N N . ALA A 1 109 ? -18.903 1.702 18.745 1.00 95.81 109 ALA A N 1
ATOM 848 C CA . ALA A 1 109 ? -18.490 0.788 17.693 1.00 95.81 109 ALA A CA 1
ATOM 849 C C . ALA A 1 109 ? -17.548 1.504 16.713 1.00 95.81 109 ALA A C 1
ATOM 851 O O . ALA A 1 109 ? -17.877 2.559 16.175 1.00 95.81 109 ALA A O 1
ATOM 852 N N . VAL A 1 110 ? -16.386 0.907 16.465 1.00 95.88 110 VAL A N 1
ATOM 853 C CA . VAL A 1 110 ? -15.453 1.329 15.416 1.00 95.88 110 VAL A CA 1
ATOM 854 C C . VAL A 1 110 ? -16.092 1.026 14.056 1.00 95.88 110 VAL A C 1
ATOM 856 O O . VAL A 1 110 ? -16.739 -0.022 13.934 1.00 95.88 110 VAL A O 1
ATOM 859 N N . PRO A 1 111 ? -15.899 1.877 13.027 1.00 96.31 111 PRO A N 1
ATOM 860 C CA . PRO A 1 111 ? -16.369 1.573 11.680 1.00 96.31 111 PRO A CA 1
ATOM 861 C C . PRO A 1 111 ? -15.928 0.180 11.218 1.00 96.31 111 PRO A C 1
ATOM 863 O O . PRO A 1 111 ? -14.825 -0.286 11.526 1.00 96.31 111 PRO A O 1
ATOM 866 N N . SER A 1 112 ? -16.802 -0.503 10.487 1.00 94.88 112 SER A N 1
ATOM 867 C CA . SER A 1 112 ? -16.556 -1.872 10.040 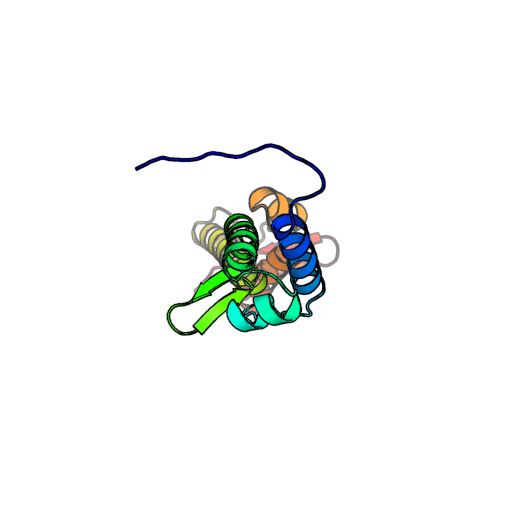1.00 94.88 112 SER A CA 1
ATOM 868 C C . SER A 1 112 ? -15.375 -1.957 9.064 1.00 94.88 112 SER A C 1
ATOM 870 O O . SER A 1 112 ? -14.999 -0.979 8.414 1.00 94.88 112 SER A O 1
ATOM 872 N N . GLU A 1 113 ? -14.803 -3.159 8.891 1.00 94.62 113 GLU A N 1
ATOM 873 C CA . GLU A 1 113 ? -13.728 -3.365 7.905 1.00 94.62 113 GLU A CA 1
ATOM 874 C C . GLU A 1 113 ? -14.152 -2.940 6.493 1.00 94.62 113 GLU A C 1
ATOM 876 O O . GLU A 1 113 ? 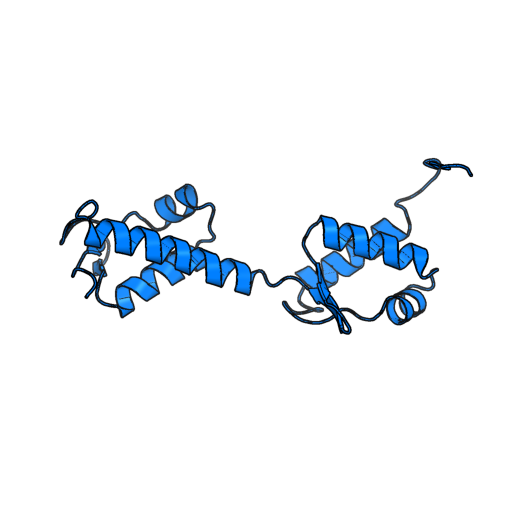-13.319 -2.451 5.738 1.00 94.62 113 GLU A O 1
ATOM 881 N N . ASN A 1 114 ? -15.427 -3.124 6.133 1.00 94.44 114 ASN A N 1
ATOM 882 C CA . ASN A 1 114 ? -15.944 -2.724 4.825 1.00 94.44 114 ASN A CA 1
ATOM 883 C C . ASN A 1 114 ? -16.053 -1.200 4.706 1.00 94.44 114 ASN A C 1
ATOM 885 O O . ASN A 1 114 ? -15.548 -0.647 3.734 1.00 94.44 114 ASN A O 1
ATOM 889 N N . GLU A 1 115 ? -16.607 -0.527 5.716 1.00 95.69 115 GLU A N 1
ATOM 890 C CA . GLU A 1 115 ? -16.729 0.938 5.737 1.00 95.69 115 GLU A CA 1
ATOM 891 C C . GLU A 1 115 ? -15.363 1.626 5.653 1.00 95.69 115 GLU A C 1
ATOM 893 O O . GLU A 1 115 ? -15.186 2.563 4.878 1.00 95.69 115 GLU A O 1
ATOM 898 N N . LEU A 1 116 ? -14.364 1.146 6.403 1.00 95.88 116 LEU A N 1
ATOM 899 C CA . LEU A 1 116 ? -13.000 1.686 6.338 1.00 95.88 116 LEU A CA 1
ATOM 900 C C . LEU A 1 116 ? -12.362 1.450 4.965 1.00 95.88 116 LEU A C 1
ATOM 902 O O . LEU A 1 116 ? -11.611 2.284 4.460 1.00 95.88 116 LEU A O 1
ATOM 906 N N . ARG A 1 117 ? -12.664 0.315 4.333 1.00 95.50 117 ARG A N 1
ATOM 907 C CA . ARG A 1 117 ? -12.145 -0.009 3.004 1.00 95.50 117 ARG A CA 1
ATOM 908 C C . ARG A 1 117 ? -12.696 0.943 1.947 1.00 95.50 117 ARG A C 1
ATOM 910 O O . ARG A 1 117 ? -11.927 1.430 1.122 1.00 95.50 117 ARG A O 1
ATOM 917 N N . GLU A 1 118 ? -13.997 1.211 2.006 1.00 93.56 118 GLU A N 1
ATOM 918 C CA . GLU A 1 118 ? -14.698 2.144 1.121 1.00 93.56 118 GLU A CA 1
ATOM 919 C C . GLU A 1 118 ? -14.242 3.586 1.361 1.00 93.56 118 GLU A C 1
ATOM 921 O O . GLU A 1 118 ? -13.817 4.250 0.418 1.00 93.56 118 GLU A O 1
ATOM 926 N N . ARG A 1 119 ? -14.217 4.039 2.622 1.00 94.00 119 ARG A N 1
ATOM 927 C CA . ARG A 1 119 ? -13.819 5.406 2.996 1.00 94.00 119 ARG A CA 1
ATOM 928 C C . ARG A 1 119 ? -12.390 5.751 2.572 1.00 94.00 119 ARG A C 1
ATOM 930 O O . ARG A 1 119 ? -12.145 6.866 2.127 1.00 94.00 119 ARG A O 1
ATOM 937 N N . HIS A 1 120 ? -11.453 4.813 2.711 1.00 90.06 120 HIS A N 1
ATOM 938 C CA . HIS A 1 120 ? -10.025 5.066 2.477 1.00 90.06 120 HIS A CA 1
ATOM 939 C C . HIS A 1 120 ? -9.494 4.484 1.154 1.00 90.06 120 HIS A C 1
ATOM 941 O O . HIS A 1 120 ? -8.288 4.541 0.890 1.00 90.06 120 HIS A O 1
ATOM 947 N N . GLY A 1 121 ? -10.354 3.873 0.326 1.00 89.06 121 GLY A N 1
ATOM 948 C CA . GLY A 1 121 ? -9.944 3.205 -0.917 1.00 89.06 121 GLY A CA 1
ATOM 949 C C . GLY A 1 121 ? -8.812 2.189 -0.703 1.00 89.06 121 GLY A C 1
ATOM 950 O O . GLY A 1 121 ? -7.878 2.101 -1.510 1.00 89.06 121 GLY A O 1
ATOM 951 N N . ALA A 1 122 ? -8.830 1.502 0.440 1.00 89.75 122 ALA A N 1
ATOM 952 C CA . ALA A 1 122 ? -7.742 0.659 0.926 1.00 89.75 122 ALA A CA 1
ATOM 953 C C . ALA A 1 122 ? -8.004 -0.827 0.641 1.00 89.75 122 ALA A C 1
ATOM 955 O O . ALA A 1 122 ? -9.107 -1.232 0.294 1.00 89.75 122 ALA A O 1
ATOM 956 N N . SER A 1 123 ? -6.990 -1.681 0.792 1.00 89.69 123 SER A N 1
ATOM 957 C CA . SER A 1 123 ? -7.207 -3.133 0.743 1.00 89.69 123 SER A CA 1
ATOM 958 C C . SER A 1 123 ? -7.737 -3.646 2.087 1.00 89.69 123 SER A C 1
ATOM 960 O O . SER A 1 123 ? -7.504 -3.033 3.130 1.00 89.69 123 SER A O 1
ATOM 962 N N . ARG A 1 124 ? -8.382 -4.822 2.103 1.00 91.00 124 ARG A N 1
ATOM 963 C CA . ARG A 1 124 ? -8.779 -5.481 3.362 1.00 91.00 124 ARG A CA 1
ATOM 964 C C . ARG A 1 124 ? -7.583 -5.703 4.292 1.00 91.00 124 ARG A C 1
ATOM 966 O O . ARG A 1 124 ? -7.719 -5.539 5.498 1.00 91.00 124 ARG A O 1
ATOM 973 N N . ASN A 1 125 ? -6.422 -6.060 3.740 1.00 88.88 125 ASN A N 1
ATOM 974 C CA . ASN A 1 125 ? -5.219 -6.286 4.537 1.00 88.88 125 ASN A CA 1
ATOM 975 C C . ASN A 1 125 ? -4.742 -4.990 5.207 1.00 88.88 125 ASN A C 1
ATOM 977 O O . ASN A 1 125 ? -4.464 -4.984 6.398 1.00 88.88 125 ASN A O 1
ATOM 981 N N . THR A 1 126 ? -4.753 -3.876 4.468 1.00 92.00 126 THR A N 1
ATOM 982 C CA . THR A 1 126 ? -4.428 -2.537 4.984 1.00 92.00 126 THR A CA 1
ATOM 983 C C . THR A 1 126 ? -5.355 -2.139 6.134 1.00 92.00 126 THR A C 1
ATOM 985 O O . THR A 1 126 ? -4.882 -1.728 7.188 1.00 92.00 126 THR A O 1
ATOM 988 N N . VAL A 1 127 ? -6.671 -2.319 5.974 1.00 95.56 127 VAL A N 1
ATOM 989 C CA . VAL A 1 127 ? -7.649 -2.020 7.034 1.00 95.56 127 VAL A CA 1
ATOM 990 C C . VAL A 1 127 ? -7.431 -2.912 8.258 1.00 95.56 127 VAL A C 1
ATOM 992 O O . VAL A 1 127 ? -7.388 -2.422 9.384 1.00 95.56 127 VAL A O 1
ATOM 995 N N . ARG A 1 128 ? -7.242 -4.222 8.055 1.00 94.44 128 ARG A N 1
ATOM 996 C CA . ARG A 1 128 ? -6.959 -5.160 9.151 1.00 94.44 128 ARG A CA 1
ATOM 997 C C . ARG A 1 128 ? -5.683 -4.800 9.898 1.00 94.44 128 ARG A C 1
ATOM 999 O O . ARG A 1 128 ? -5.658 -4.919 11.115 1.00 94.44 128 ARG A O 1
ATOM 1006 N N . GLN A 1 129 ? -4.651 -4.359 9.188 1.00 94.62 129 GLN A N 1
ATOM 1007 C CA . GLN A 1 129 ? -3.392 -3.936 9.785 1.00 94.62 129 GLN A CA 1
ATOM 1008 C C . GLN A 1 129 ? -3.565 -2.664 10.623 1.00 94.62 129 GLN A C 1
ATOM 1010 O O . GLN A 1 129 ? -3.046 -2.607 11.733 1.00 94.62 129 GLN A O 1
ATOM 1015 N N . ALA A 1 130 ? -4.351 -1.691 10.150 1.00 96.12 130 ALA A N 1
ATOM 1016 C CA . ALA A 1 130 ? -4.685 -0.494 10.922 1.00 96.12 130 ALA A CA 1
ATOM 1017 C C . ALA A 1 130 ? -5.421 -0.851 12.224 1.00 96.12 130 ALA A C 1
ATOM 1019 O O . ALA A 1 130 ? -5.008 -0.439 13.305 1.00 96.12 130 ALA A O 1
ATOM 1020 N N . LEU A 1 131 ? -6.462 -1.686 12.133 1.00 96.69 131 LEU A N 1
ATOM 1021 C CA . LEU A 1 131 ? -7.231 -2.138 13.296 1.00 96.69 131 LEU A CA 1
ATOM 1022 C C . LEU A 1 131 ? -6.381 -2.969 14.267 1.00 96.69 131 LEU A C 1
ATOM 1024 O O . LEU A 1 131 ? -6.485 -2.778 15.471 1.00 96.69 131 LEU A O 1
ATOM 1028 N N . ALA A 1 132 ? -5.506 -3.843 13.763 1.00 95.44 132 ALA A N 1
ATOM 1029 C CA . ALA A 1 132 ? -4.602 -4.634 14.597 1.00 95.44 132 ALA A CA 1
ATOM 1030 C C . ALA A 1 132 ? -3.608 -3.759 15.377 1.00 95.44 132 ALA A C 1
ATOM 1032 O O . ALA A 1 132 ? -3.253 -4.084 16.508 1.00 95.44 132 ALA A O 1
ATOM 1033 N N . VAL A 1 133 ? -3.161 -2.643 14.792 1.00 95.88 133 VAL A N 1
ATOM 1034 C CA . VAL A 1 133 ? -2.310 -1.675 15.495 1.00 95.88 133 VAL A CA 1
ATOM 1035 C C . VAL A 1 133 ? -3.076 -1.012 16.640 1.00 95.88 133 VAL A C 1
ATOM 1037 O O . VAL A 1 133 ? -2.554 -0.977 17.748 1.00 95.88 133 VAL A O 1
ATOM 1040 N N . LEU A 1 134 ? -4.320 -0.579 16.413 1.00 96.25 134 LEU A N 1
ATOM 1041 C CA . LEU A 1 134 ? -5.164 0.008 17.462 1.00 96.25 134 LEU A CA 1
ATOM 1042 C C . LEU A 1 134 ? -5.528 -1.000 18.565 1.00 96.25 134 LEU A C 1
ATOM 1044 O O . LEU A 1 134 ? -5.578 -0.634 19.736 1.00 96.25 134 LEU A O 1
ATOM 1048 N N . GLU A 1 135 ? -5.760 -2.270 18.211 1.00 96.19 135 GLU A N 1
ATOM 1049 C CA . GLU A 1 135 ? -5.973 -3.357 19.181 1.00 96.19 135 GLU A CA 1
ATOM 1050 C C . GLU A 1 135 ? -4.726 -3.576 20.044 1.00 96.19 135 GLU A C 1
ATOM 1052 O O . GLU A 1 135 ? -4.823 -3.687 21.263 1.00 96.19 135 GLU A O 1
ATOM 1057 N N . ARG A 1 136 ? -3.540 -3.596 19.424 1.00 96.06 136 ARG A N 1
ATOM 1058 C CA . ARG A 1 136 ? -2.261 -3.745 20.133 1.00 96.06 136 ARG A CA 1
ATOM 1059 C C . ARG A 1 136 ? -1.960 -2.560 21.051 1.00 96.06 136 ARG A C 1
ATOM 1061 O O . ARG A 1 136 ? -1.342 -2.746 22.091 1.00 96.06 136 ARG A O 1
ATOM 1068 N N . GLU A 1 137 ? -2.379 -1.362 20.661 1.00 95.38 137 GLU A N 1
ATOM 1069 C CA . GLU A 1 137 ? -2.292 -0.148 21.482 1.00 95.38 137 GLU A CA 1
ATOM 1070 C C . GLU A 1 137 ? -3.341 -0.117 22.606 1.00 95.38 137 GLU A C 1
ATOM 1072 O O . GLU A 1 137 ? -3.298 0.763 23.460 1.00 95.38 137 GLU A O 1
ATOM 1077 N N . GLY A 1 138 ? -4.278 -1.071 22.630 1.00 95.88 138 GLY A N 1
ATOM 1078 C CA . GLY A 1 138 ? -5.340 -1.150 23.631 1.00 95.88 138 GLY A CA 1
ATOM 1079 C C . GLY A 1 138 ? -6.487 -0.164 23.408 1.00 95.88 138 GLY A C 1
ATOM 1080 O O . GLY A 1 138 ? -7.406 -0.123 24.216 1.00 95.88 138 GLY A O 1
ATOM 1081 N N . LEU A 1 139 ? -6.476 0.595 22.3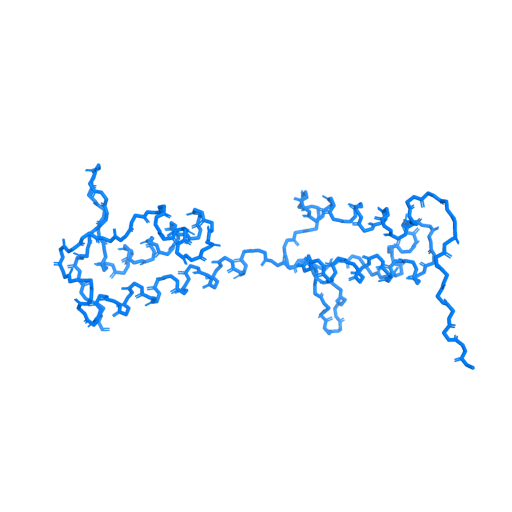10 1.00 96.69 139 LEU A N 1
ATOM 1082 C CA . LEU A 1 139 ? -7.477 1.624 22.018 1.00 96.69 139 LEU A CA 1
ATOM 1083 C C . LEU A 1 139 ? -8.818 1.032 21.607 1.00 96.69 139 LEU A C 1
ATOM 1085 O O . LEU A 1 139 ? -9.864 1.637 21.835 1.00 96.69 139 LEU A O 1
ATOM 1089 N N . ILE A 1 140 ? -8.801 -0.153 20.996 1.00 97.31 140 ILE A N 1
ATOM 1090 C CA . ILE A 1 140 ? -10.006 -0.864 20.573 1.00 97.31 140 ILE A CA 1
ATOM 1091 C C . ILE A 1 140 ? -9.935 -2.339 20.966 1.00 97.31 140 ILE A C 1
ATOM 1093 O O . ILE A 1 140 ? -8.858 -2.917 21.082 1.00 97.31 140 ILE A O 1
ATOM 1097 N N . VAL A 1 141 ? -11.095 -2.974 21.113 1.00 96.69 141 VAL A N 1
ATOM 1098 C CA . VAL A 1 141 ? -11.217 -4.407 21.409 1.00 96.69 141 VAL A CA 1
ATOM 1099 C C . VAL A 1 141 ? -12.245 -5.070 20.502 1.00 96.69 141 VAL A C 1
ATOM 1101 O O . VAL A 1 141 ? -13.331 -4.534 20.262 1.00 96.69 141 VAL A O 1
ATOM 1104 N N . ALA A 1 142 ? -11.924 -6.263 20.004 1.00 93.69 142 ALA A N 1
ATOM 1105 C CA . ALA A 1 142 ? -12.862 -7.084 19.249 1.00 93.69 142 ALA A CA 1
ATOM 1106 C C . ALA A 1 142 ? -13.847 -7.794 20.191 1.00 93.69 142 ALA A C 1
ATOM 1108 O O . ALA A 1 142 ? -13.455 -8.409 21.182 1.00 93.69 142 ALA A O 1
ATOM 1109 N N . ARG A 1 143 ? -15.138 -7.762 19.855 1.00 92.69 143 ARG A N 1
ATOM 1110 C CA . ARG A 1 143 ? -16.184 -8.552 20.514 1.00 92.69 143 ARG A CA 1
ATOM 1111 C C . ARG A 1 143 ? -16.750 -9.550 19.514 1.00 92.69 143 ARG A C 1
ATOM 1113 O O . ARG A 1 143 ? -17.207 -9.167 18.435 1.00 92.69 143 ARG A O 1
ATOM 1120 N N . HIS A 1 144 ? -16.717 -10.832 19.873 1.00 85.50 144 HIS A N 1
ATOM 1121 C CA . HIS A 1 144 ? -17.129 -11.924 18.992 1.00 85.50 144 HIS A CA 1
ATOM 1122 C C . HIS A 1 144 ? -18.525 -11.673 18.393 1.00 85.50 144 HIS A C 1
ATOM 1124 O O . HIS A 1 144 ? -19.477 -11.406 19.125 1.00 85.50 144 HIS A O 1
ATOM 1130 N N . GLY A 1 145 ? -18.620 -11.699 17.059 1.00 83.44 145 GLY A N 1
ATOM 1131 C CA . GLY A 1 145 ? -19.860 -11.470 16.306 1.00 83.44 145 GLY A CA 1
ATOM 1132 C C . GLY A 1 145 ? -20.431 -10.044 16.347 1.00 83.44 145 GLY A C 1
ATOM 1133 O O . GLY A 1 145 ? -21.435 -9.792 15.691 1.00 83.44 145 GLY A O 1
ATOM 1134 N N . LYS A 1 146 ? -19.821 -9.110 17.091 1.00 86.00 146 LYS A N 1
ATOM 1135 C CA . LYS A 1 146 ? -20.368 -7.760 17.337 1.00 86.00 146 LYS A CA 1
ATOM 1136 C C . LYS A 1 146 ? -19.511 -6.617 16.788 1.00 86.00 146 LYS A C 1
ATOM 1138 O O . LYS A 1 146 ? -19.935 -5.471 16.855 1.00 86.00 146 LYS A O 1
ATOM 1143 N N . GLY A 1 147 ? -18.324 -6.911 16.258 1.00 91.06 147 GLY A N 1
ATOM 1144 C CA . GLY A 1 147 ? -17.401 -5.904 15.726 1.00 91.06 147 GLY A CA 1
ATOM 1145 C C . GLY A 1 147 ? -16.354 -5.449 16.744 1.00 91.06 147 GLY A C 1
ATOM 1146 O O . GLY A 1 147 ? -16.037 -6.173 17.688 1.00 91.06 147 GLY A O 1
ATOM 1147 N N . ARG A 1 148 ? -15.774 -4.267 16.522 1.00 96.25 148 ARG A N 1
ATOM 1148 C CA . ARG A 1 148 ? -14.718 -3.678 17.361 1.00 96.25 148 ARG A CA 1
ATOM 1149 C C . ARG A 1 148 ? -15.242 -2.437 18.062 1.00 96.25 148 ARG A C 1
ATOM 1151 O O . ARG A 1 148 ? -16.025 -1.700 17.476 1.00 96.25 148 ARG A O 1
ATOM 1158 N N . PHE A 1 149 ? -14.808 -2.215 19.295 1.00 96.75 149 PHE A N 1
ATOM 1159 C CA . PHE A 1 149 ? -15.294 -1.124 20.138 1.00 96.75 149 PHE A CA 1
ATOM 1160 C C . PHE A 1 149 ? -14.130 -0.373 20.763 1.00 96.75 149 PHE A C 1
ATOM 1162 O O . PHE A 1 149 ? -13.136 -1.005 21.114 1.00 96.75 149 PHE A O 1
ATOM 1169 N N . VAL A 1 150 ? -14.270 0.940 20.935 1.00 96.62 150 VAL A N 1
ATOM 1170 C CA . VAL A 1 150 ? -13.278 1.757 21.647 1.00 96.62 150 VAL A CA 1
ATOM 1171 C C . VAL A 1 150 ? -13.190 1.304 23.103 1.00 96.62 150 VAL A C 1
ATOM 1173 O O . VAL A 1 150 ? -14.212 1.151 23.776 1.00 96.62 150 VAL A O 1
ATOM 1176 N N . HIS A 1 151 ? -11.970 1.067 23.574 1.00 95.75 151 HIS A N 1
ATOM 1177 C CA . HIS A 1 151 ? -11.665 0.565 24.910 1.00 95.75 151 HIS A CA 1
ATOM 1178 C C . HIS A 1 151 ? -10.989 1.612 25.795 1.00 95.75 151 HIS A C 1
ATOM 1180 O O . HIS A 1 151 ? -11.321 1.697 26.974 1.00 95.75 151 HIS A O 1
ATOM 1186 N N . SER A 1 152 ? -10.094 2.423 25.232 1.00 91.31 152 SER A N 1
ATOM 1187 C CA . SER A 1 152 ? -9.378 3.489 25.935 1.00 91.31 152 SER A CA 1
ATOM 1188 C C . SER A 1 152 ? -9.068 4.655 24.993 1.00 91.31 152 SER A C 1
ATOM 1190 O O . SER A 1 152 ? -9.185 4.526 23.773 1.00 91.31 152 SER A O 1
ATOM 1192 N N . ALA A 1 153 ? -8.691 5.798 25.566 1.00 82.38 153 ALA A N 1
ATOM 1193 C CA . ALA A 1 153 ? -8.149 6.924 24.814 1.00 82.38 153 ALA A CA 1
ATOM 1194 C C . ALA A 1 153 ? -6.621 6.782 24.655 1.00 82.38 153 ALA A C 1
ATOM 1196 O O . ALA A 1 153 ? -5.980 6.196 25.534 1.00 82.38 153 ALA A O 1
ATOM 1197 N N . PRO A 1 154 ? -6.027 7.310 23.567 1.00 79.50 154 PRO A N 1
ATOM 1198 C CA . PRO A 1 154 ? -4.576 7.428 23.442 1.00 79.50 154 PRO A CA 1
ATOM 1199 C C . PRO A 1 154 ? -3.977 8.215 24.613 1.00 79.50 154 PRO A C 1
ATOM 1201 O O . PRO A 1 154 ? -4.580 9.191 25.061 1.00 79.50 154 PRO A O 1
ATOM 1204 N N . LEU A 1 155 ? -2.818 7.757 25.101 1.00 67.38 155 LEU A N 1
ATOM 1205 C CA . LEU A 1 155 ? -2.016 8.444 26.122 1.00 67.38 155 LEU A CA 1
ATOM 1206 C C . LEU A 1 155 ? -1.388 9.735 25.588 1.00 67.38 155 LEU A C 1
ATOM 1208 O O . LEU A 1 155 ? -1.031 9.757 24.386 1.00 67.38 155 LEU A O 1
#

Sequence (155 aa):
MTDDTDGWLTGRRVYDRIAERLRAQITAGHYPPASVLPSEAALAQRFHVARSTVRRALAMLEDEGLIDTMPGAGRRVKSSEQKALYRYQEIAAELRERISNDSLPMGAAVPSENELRERHGASRNTVRQALAVLEREGLIVARHGKGRFVHSAPL

Mean predicted aligned error: 10.56 Å

Radius of gyration: 22.94 Å; Cα contacts (8 Å, |Δi|>4): 181; chains: 1; bounding box: 43×33×65 Å

Foldseek 3Di:
DDDDDDDDDDDDDLLNVLLVVVVVCLVVCVQPAFRADDALVVSCVVSVHDSVSPVSNVVVCVVVVQWDQDPPRGITGHDPVVVLVVLLVVLLVVVLVCDQVVVQDAFRADDALVRSCVVSVHDSVSSVSSVVVCVVQVQWDQDPPPHIGGHDHDD

Organism: NCBI:txid1706840

pLDDT: mean 87.35, std 13.72, range [34.84, 97.31]

=== Feature glossary ===
A reading guide for the features in this record.

Start from the sequence.

  · This is the polypeptide sequence — one letter per residue, N-terminus first. Length ranges from a few dozen residues for small domains to over a thousand for large multi-domain proteins.

Fold it, and you get atomic coordinates and the backbone conformation that goes with them.

  · Structure coordinates are given as an mmCIF _atom_site loop: one row per atom with element, residue name, chain id, sequence number, and x/y/z position in Å. Only the four main-chain atoms per residue are included here; side chains are omitted to keep the record compact.

  · Backbone dihedral angles. Every residue except chain termini has a φ (preceding-C → N → Cα → C) and a ψ (N → Cα → C → next-N). They are reported in degrees following the IUPAC sign convention. Secondary structure is essentially a statement about which (φ, ψ) basin each residue occupies.

  · The SS8 string is DSSP's per-residue secondary-structure call. α-helix (H) means an i→i+4 H-bond ladder; β-strand (E) means the residue participates in a β-sheet; 3₁₀ (G) and π (I) are tighter and wider helices; T/S are turns/bends; '-' is loop.

  · SS3 is a coarse helix/strand/coil call (letters a/b/c) made by the P-SEA algorithm from inter-Cα distances and dihedrals. It is less detailed than DSSP but needs only Cα positions.

Summarize the fold with a handful of shape descriptors and a per-residue structural alphabet.

  · Radius of gyration (Rg) is the root-mean-square distance of Cα atoms from their centroid — a single number for overall size and compactness. A globular domain of N residues has Rg ≈ 2.2·N^0.38 Å; an extended or disordered chain has a much larger Rg. The Cα contact count is the number of residue pairs whose Cα atoms are within 8 Å and are more than four positions apart in sequence — a standard proxy for tertiary packing density. The bounding box is the smallest axis-aligned box enclosing all Cα atoms.

  · The Foldseek 3Di string encodes local tertiary geometry as a 20-letter alphabet — one character per residue — derived from the relative positions of nearby Cα atoms. Unlike the amino-acid sequence, 3Di is a direct function of the 3D structure, so two proteins with the same fold have similar 3Di strings even at low sequence identity.

  · Solvent-accessible surface area (SASA) is the area in Å² traced out by the centre of a 1.4 Å probe sphere (a water molecule) rolled over the protein's van der Waals surface (Shrake–Rupley / Lee–Richards construction). Buried residues have near-zero SASA; fully exposed residues can exceed 200 Å². The total SASA scales roughly with the number of surface residues.

Ask how reliable the model is.

  · pLDDT (predicted Local Distance Difference Test) is AlphaFold's per-residue confidence score, ranging from 0 to 100. Values above 90 indicate high confidence (typically well-packed cores); 70–90 is confident; 50–70 low confidence; below 50 usually means the region is disordered or the prediction is unreliable there. AlphaFold stores pLDDT in the mmCIF B-factor column.

  · B-factor (Debye–Waller factor) reflects atomic displacement in the crystal lattice. It is an experimental observable (units Å²), not a prediction; low values mean the atom is pinned down, high values mean it moves or is heterogeneous across the crystal.

  · Predicted Aligned Error (PAE) is an AlphaFold confidence matrix: entry (i, j) is the expected error in the position of residue j, in ångströms, when the prediction is superimposed on the true structure at residue i. Low PAE within a block of residues means that block is internally rigid and well-predicted; high PAE between two blocks means their relative placement is uncertain even if each block individually is confident.

Place it in context: what it resembles, what it is annotated as, and how it looks.

  · Nearest PDB neighbors are the top structural matches found by Foldseek when searching this structure against the entire Protein Data Bank. Each hit reports a TM-score (0 to 1; >0.5 almost always implies the same fold) and an E-value. These are *structural* homologs — they may share no detectable sequence similarity.

  · Functional annotations link the protein to curated databases. InterPro entries identify conserved domains and families by matching the sequence against member-database signatures (Pfam, PROSITE, CDD, …). Gene Ontology (GO) terms describe molecular function, biological process, and cellular component in a controlled vocabulary. CATH places the structure in a hierarchical fold classification (Class/Architecture/Topology/Homologous-superfamily). The organism is the source species.

  · Three diagnostic plots accompany the record. The Cα contact map visualizes the tertiary structure as a 2D adjacency matrix (8 Å cutoff, sequence-local contacts suppressed). The Ramachandran plot shows the distribution of backbone (φ, ψ) torsions, with points in the α and β basins reflecting secondary structure content. The PAE plot shows AlphaFold's inter-residue confidence as a color matrix.

  · Six rendered views show the 3D structure from the faces of a cube — i.e. along ±x, ±y, ±z. Rendering representation is drawn randomly per protein from cartoon (secondary-structure ribbons), sticks (backbone bonds), or molecular surface; coloring is either N→C rainbow (blue at the N-terminus through red at the C-terminus) or one color per chain.